Protein AF-A0AAV9C450-F1 (afdb_monomer_lite)

Radius of gyration: 22.46 Å; chains: 1; bounding box: 38×35×88 Å

Structure (mmCIF, N/CA/C/O backbone):
data_AF-A0AAV9C450-F1
#
_entry.id   AF-A0AAV9C450-F1
#
loop_
_atom_site.group_PDB
_atom_site.id
_atom_site.type_symbol
_atom_site.label_atom_id
_atom_site.label_alt_id
_atom_site.label_comp_id
_atom_site.label_asym_id
_at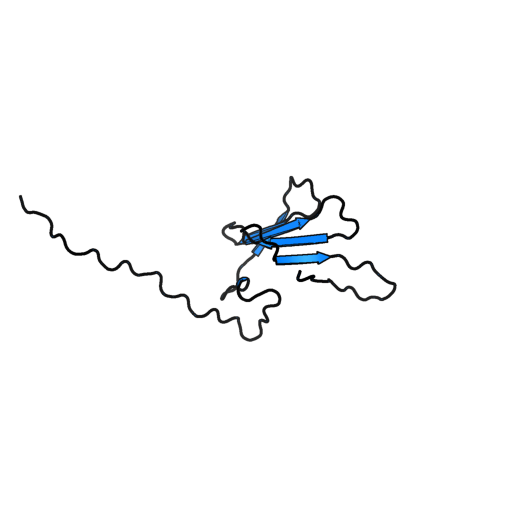om_site.label_entity_id
_atom_site.label_seq_id
_atom_site.pdbx_PDB_ins_code
_atom_site.Cartn_x
_atom_site.Cartn_y
_atom_site.Cartn_z
_atom_site.occupancy
_atom_site.B_iso_or_equiv
_atom_site.auth_seq_id
_atom_site.auth_comp_id
_atom_site.auth_asym_id
_atom_site.auth_atom_id
_atom_site.pdbx_PDB_model_num
ATOM 1 N N . MET A 1 1 ? -17.985 -14.063 59.939 1.00 43.12 1 MET A N 1
ATOM 2 C CA . MET A 1 1 ? -16.899 -14.107 58.936 1.00 43.12 1 MET A CA 1
ATOM 3 C C . MET A 1 1 ? -17.253 -15.190 57.926 1.00 43.12 1 MET A C 1
ATOM 5 O O . MET A 1 1 ? -16.935 -16.346 58.155 1.00 43.12 1 MET A O 1
ATOM 9 N N . GLY A 1 2 ? -18.043 -14.855 56.902 1.00 55.03 2 GLY A N 1
ATOM 10 C CA . GLY A 1 2 ? -18.438 -15.801 55.852 1.00 55.03 2 GLY A CA 1
ATOM 11 C C . GLY A 1 2 ? -17.437 -15.739 54.703 1.00 55.03 2 GLY A C 1
ATOM 12 O O . GLY A 1 2 ? -17.130 -14.646 54.234 1.00 55.03 2 GLY A O 1
ATOM 13 N N . TYR A 1 3 ? -16.899 -16.882 54.286 1.00 54.16 3 TYR A N 1
ATOM 14 C CA . TYR A 1 3 ? -16.046 -16.972 53.101 1.00 54.16 3 TYR A CA 1
ATOM 15 C C . TYR A 1 3 ? -16.864 -16.658 51.835 1.00 54.16 3 TYR A C 1
ATOM 17 O O . TYR A 1 3 ? -18.034 -17.049 51.769 1.00 54.16 3 TYR A O 1
ATOM 25 N N . PRO A 1 4 ? -16.294 -15.969 50.829 1.00 64.94 4 PRO A N 1
ATOM 26 C CA . PRO A 1 4 ? -16.982 -15.761 49.562 1.00 64.94 4 PRO A CA 1
ATOM 27 C C . PRO A 1 4 ? -17.095 -17.090 48.791 1.00 64.94 4 PRO A C 1
ATOM 29 O O . PRO A 1 4 ? -16.207 -17.940 48.899 1.00 64.94 4 PRO A O 1
ATOM 32 N N . PRO A 1 5 ? -18.162 -17.289 47.999 1.00 62.22 5 PRO A N 1
ATOM 33 C CA . PRO A 1 5 ? -18.317 -18.488 47.187 1.00 62.22 5 PRO A CA 1
ATOM 34 C C . PRO A 1 5 ? -17.263 -18.513 46.071 1.00 62.22 5 PRO A C 1
ATOM 36 O O . PRO A 1 5 ? -17.273 -17.677 45.169 1.00 62.22 5 PRO A O 1
ATOM 39 N N . THR A 1 6 ? -16.362 -19.495 46.109 1.00 65.00 6 THR A N 1
ATOM 40 C CA . THR A 1 6 ? -15.447 -19.820 45.006 1.00 65.00 6 THR A CA 1
ATOM 41 C C . THR A 1 6 ? -16.213 -20.585 43.927 1.00 65.00 6 THR A C 1
ATOM 43 O O . THR A 1 6 ? -16.125 -21.808 43.826 1.00 65.00 6 THR A O 1
ATOM 46 N N . GLY A 1 7 ? -17.026 -19.867 43.154 1.00 68.06 7 GLY A N 1
ATOM 47 C CA . GLY A 1 7 ? -17.554 -20.372 41.890 1.00 68.06 7 GLY A CA 1
ATOM 48 C C . GLY A 1 7 ? -16.460 -20.374 40.813 1.00 68.06 7 GLY A C 1
ATOM 49 O O . GLY A 1 7 ? -15.570 -19.520 40.858 1.00 68.06 7 GLY A O 1
ATOM 50 N N . PRO A 1 8 ? -16.487 -21.308 39.846 1.00 70.62 8 PRO A N 1
ATOM 51 C CA . PRO A 1 8 ? -15.622 -21.223 38.675 1.00 70.62 8 PRO A CA 1
ATOM 52 C C . PRO A 1 8 ? -15.888 -19.907 37.918 1.00 70.62 8 PRO A C 1
ATOM 54 O O . PRO A 1 8 ? -17.034 -19.444 37.894 1.00 70.62 8 PRO A O 1
ATOM 57 N N . PRO A 1 9 ? -14.862 -19.285 37.309 1.00 66.00 9 PRO A N 1
ATOM 58 C CA . PRO A 1 9 ? -15.059 -18.082 36.509 1.00 66.00 9 PRO A CA 1
ATOM 59 C C . PRO A 1 9 ? -16.061 -18.370 35.377 1.00 66.00 9 PRO A C 1
ATOM 61 O O . PRO A 1 9 ? -16.027 -19.467 34.810 1.00 66.00 9 PRO A O 1
ATOM 64 N N . PRO A 1 10 ? -16.952 -17.420 35.029 1.00 64.56 10 PRO A N 1
ATOM 65 C CA . PRO A 1 10 ? -17.794 -17.572 33.850 1.00 64.56 10 PRO A CA 1
ATOM 66 C C . PRO A 1 10 ? -16.890 -17.799 32.631 1.00 64.56 10 PRO A C 1
ATOM 68 O O . PRO A 1 10 ? -15.799 -17.219 32.577 1.00 64.56 10 PRO A O 1
ATOM 71 N N . PRO A 1 11 ? -17.299 -18.629 31.656 1.00 63.66 11 PRO A N 1
ATOM 72 C CA . PRO A 1 11 ? -16.540 -18.769 30.425 1.00 63.66 11 PRO A CA 1
ATOM 73 C C . PRO A 1 11 ? -16.413 -17.377 29.804 1.00 63.66 11 PRO A C 1
ATOM 75 O O . PRO A 1 11 ? -17.409 -16.783 29.392 1.00 63.66 11 PRO A O 1
ATOM 78 N N . MET A 1 12 ? -15.192 -16.832 29.795 1.00 57.94 12 MET A N 1
ATOM 79 C CA . MET A 1 12 ? -14.858 -15.655 29.003 1.00 57.94 12 MET A CA 1
ATOM 80 C C . MET A 1 12 ? -15.277 -15.992 27.582 1.00 57.94 12 MET A C 1
ATOM 82 O O . MET A 1 12 ? -14.712 -16.902 26.975 1.00 57.94 12 MET A O 1
ATOM 86 N N . GLY A 1 13 ? -16.326 -15.324 27.100 1.00 50.09 13 GLY A N 1
ATOM 87 C CA . GLY A 1 13 ? -16.791 -15.476 25.736 1.00 50.09 13 GLY A CA 1
ATOM 88 C C . GLY A 1 13 ? -15.602 -15.243 24.823 1.00 50.09 13 GLY A C 1
ATOM 89 O O . GLY A 1 13 ? -15.083 -14.131 24.741 1.00 50.09 13 GLY A O 1
ATOM 90 N N . TYR A 1 14 ? -15.124 -16.313 24.193 1.00 53.34 14 TYR A N 1
ATOM 91 C CA . TYR A 1 14 ? -14.162 -16.204 23.114 1.00 53.34 14 TYR A CA 1
ATOM 92 C C . TYR A 1 14 ? -14.745 -15.214 22.099 1.00 53.34 14 TYR A C 1
ATOM 94 O O . TYR A 1 14 ? -15.947 -15.304 21.817 1.00 53.34 14 TYR A O 1
ATOM 102 N N . PRO A 1 15 ? -13.960 -14.261 21.563 1.00 50.19 15 PRO A N 1
ATOM 103 C CA . PRO A 1 15 ? -14.432 -13.460 20.450 1.00 50.19 15 PRO A CA 1
ATOM 104 C C . PRO A 1 15 ? -14.916 -14.422 19.366 1.00 50.19 15 PRO A C 1
ATOM 106 O O . PRO A 1 15 ? -14.201 -15.325 18.928 1.00 50.19 15 PRO A O 1
ATOM 109 N N . GLN A 1 16 ? -16.197 -14.260 19.058 1.00 50.75 16 GLN A N 1
ATOM 110 C CA . GLN A 1 16 ? -16.989 -15.049 18.136 1.00 50.75 16 GLN A CA 1
ATOM 111 C C . GLN A 1 16 ? -16.189 -15.252 16.847 1.00 50.75 16 GLN A C 1
ATOM 113 O O . GLN A 1 16 ? -15.647 -14.291 16.300 1.00 50.75 16 GLN A O 1
ATOM 118 N N . SER A 1 17 ? -16.074 -16.505 16.397 1.00 54.59 17 SER A N 1
ATOM 119 C CA . SER A 1 17 ? -15.392 -16.867 15.155 1.00 54.59 17 SER A CA 1
ATOM 120 C C . SER A 1 17 ? -15.836 -15.926 14.042 1.00 54.59 17 SER A C 1
ATOM 122 O O . SER A 1 17 ? -17.025 -15.885 13.711 1.00 54.59 17 SER A O 1
ATOM 124 N N . ALA A 1 18 ? -14.885 -15.151 13.521 1.00 54.50 18 ALA A N 1
ATOM 125 C CA . ALA A 1 18 ? -15.118 -14.211 12.440 1.00 54.50 18 ALA A CA 1
ATOM 126 C C . ALA A 1 18 ? -15.862 -14.918 11.291 1.00 54.50 18 ALA A C 1
ATOM 128 O O . ALA A 1 18 ? -15.545 -16.075 10.989 1.00 54.50 18 ALA A O 1
ATOM 129 N N . PRO A 1 19 ? -16.857 -14.267 10.661 1.00 59.31 19 PRO A N 1
ATOM 130 C CA . PRO A 1 19 ? -17.525 -14.836 9.499 1.00 59.31 19 PRO A CA 1
ATOM 131 C C . PRO A 1 19 ? -16.486 -15.185 8.421 1.00 59.31 19 PRO A C 1
ATOM 133 O O . PRO A 1 19 ? -15.466 -14.494 8.319 1.00 59.31 19 PRO A O 1
ATOM 136 N N . PRO A 1 20 ? -16.711 -16.244 7.619 1.00 57.72 20 PRO A N 1
ATOM 137 C CA . PRO A 1 20 ? -15.802 -16.601 6.540 1.00 57.72 20 PRO A CA 1
ATOM 138 C C . PRO A 1 20 ? -15.596 -15.378 5.649 1.00 57.72 20 PRO A C 1
ATOM 140 O O . PRO A 1 20 ? -16.574 -14.762 5.217 1.00 57.72 20 PRO A O 1
ATOM 143 N N . SER A 1 21 ? -14.328 -15.022 5.424 1.00 54.34 21 SER A N 1
ATOM 144 C CA . SER A 1 21 ? -13.880 -13.893 4.609 1.00 54.34 21 SER A CA 1
ATOM 145 C C . SER A 1 21 ? -14.421 -14.024 3.187 1.00 54.34 21 SER A C 1
ATOM 147 O O . SER A 1 21 ? -13.758 -14.539 2.288 1.00 54.34 21 SER A O 1
ATOM 149 N N . THR A 1 22 ? -15.668 -13.616 2.990 1.00 56.56 22 THR A N 1
ATOM 150 C CA . THR A 1 22 ? -16.338 -13.687 1.701 1.00 56.56 22 THR A CA 1
ATOM 151 C C . THR A 1 22 ? -16.045 -12.366 1.031 1.00 56.56 22 THR A C 1
ATOM 153 O O . THR A 1 22 ? -16.641 -11.342 1.359 1.00 56.56 22 THR A O 1
ATOM 156 N N . LEU A 1 23 ? -15.053 -12.379 0.144 1.00 60.97 23 LEU A N 1
ATOM 157 C CA . LEU A 1 23 ? -14.830 -11.259 -0.754 1.00 60.97 23 LEU A CA 1
ATOM 158 C C . LEU A 1 23 ? -16.149 -10.904 -1.460 1.00 60.97 23 LEU A C 1
ATOM 160 O O . LEU A 1 23 ? -16.895 -11.820 -1.825 1.00 60.97 23 LEU A O 1
ATOM 164 N N . PRO A 1 24 ? -16.444 -9.610 -1.682 1.00 62.41 24 PRO A N 1
ATOM 165 C CA . PRO A 1 24 ? -17.596 -9.209 -2.476 1.00 62.41 24 PRO A CA 1
ATOM 166 C C . PRO A 1 24 ? -17.589 -9.950 -3.816 1.00 62.41 24 PRO A C 1
ATOM 168 O O . PRO A 1 24 ? -16.538 -10.102 -4.444 1.00 62.41 24 PRO A O 1
ATOM 171 N N . VAL A 1 25 ? -18.754 -10.436 -4.248 1.00 56.28 25 VAL A N 1
ATOM 172 C CA . VAL A 1 25 ? -18.907 -11.184 -5.503 1.00 56.28 25 VAL A CA 1
ATOM 173 C C . VAL A 1 25 ? -18.390 -10.314 -6.656 1.00 56.28 25 VAL A C 1
ATOM 175 O O . VAL A 1 25 ? -18.967 -9.274 -6.957 1.00 56.28 25 VAL A O 1
ATOM 178 N N . GLY A 1 26 ? -17.266 -10.716 -7.260 1.00 64.75 26 GLY A N 1
ATOM 179 C CA . GLY A 1 26 ? -16.568 -9.959 -8.310 1.00 64.75 26 GLY A CA 1
ATOM 180 C C . GLY A 1 26 ? -15.189 -9.406 -7.920 1.00 64.75 26 GLY A C 1
ATOM 181 O O . GLY A 1 26 ? -14.455 -8.949 -8.796 1.00 64.75 26 GLY A O 1
ATOM 182 N N . CYS A 1 27 ? -14.784 -9.479 -6.650 1.00 60.38 27 CYS A N 1
ATOM 183 C CA . CYS A 1 27 ? -13.428 -9.126 -6.229 1.00 60.38 27 CYS A CA 1
ATOM 184 C C . CYS A 1 27 ? -12.462 -10.298 -6.464 1.00 60.38 27 CYS A C 1
ATOM 186 O O . CYS A 1 27 ? -12.565 -11.342 -5.824 1.00 60.38 27 CYS A O 1
ATOM 188 N N . VAL A 1 28 ? -11.497 -10.112 -7.368 1.00 77.75 28 VAL A N 1
ATOM 189 C CA . VAL A 1 28 ? -10.382 -11.048 -7.575 1.00 77.75 28 VAL A CA 1
ATOM 190 C C . VAL A 1 28 ? -9.195 -10.590 -6.733 1.00 77.75 28 VAL A C 1
ATOM 192 O O . VAL A 1 28 ? -8.691 -9.482 -6.920 1.00 77.75 28 VAL A O 1
ATOM 195 N N . ALA A 1 29 ? -8.720 -11.438 -5.820 1.00 78.88 29 ALA A N 1
ATOM 196 C CA . ALA A 1 29 ? -7.475 -11.174 -5.109 1.00 78.88 29 ALA A CA 1
ATOM 197 C C . ALA A 1 29 ? -6.280 -11.348 -6.051 1.00 78.88 29 ALA A C 1
ATOM 199 O O . ALA A 1 29 ? -5.940 -12.455 -6.456 1.00 78.88 29 ALA A O 1
ATOM 200 N N . VAL A 1 30 ? -5.636 -10.231 -6.389 1.00 82.25 30 VAL A N 1
ATOM 201 C CA . VAL A 1 30 ? -4.485 -10.202 -7.309 1.00 82.25 30 VAL A CA 1
ATOM 202 C C . VAL A 1 30 ? -3.180 -10.600 -6.612 1.00 82.25 30 VAL A C 1
ATOM 204 O O . VAL A 1 30 ? -2.285 -11.150 -7.241 1.00 82.25 30 VAL A O 1
ATOM 207 N N . VAL A 1 31 ? -3.065 -10.310 -5.315 1.00 83.12 31 VAL A N 1
ATOM 208 C CA . VAL A 1 31 ? -1.842 -10.530 -4.526 1.00 83.12 31 VAL A CA 1
ATOM 209 C C . VAL A 1 31 ? -2.001 -11.711 -3.568 1.00 83.12 31 VAL A C 1
ATOM 211 O O . VAL A 1 31 ? -1.112 -12.547 -3.458 1.00 83.12 31 VAL A O 1
ATOM 214 N N . GLY A 1 32 ? -3.137 -11.788 -2.876 1.00 82.25 32 GLY A N 1
ATOM 215 C CA . GLY A 1 32 ? -3.456 -12.869 -1.948 1.00 82.25 32 GLY A CA 1
ATOM 216 C C . GLY A 1 32 ? -4.682 -12.530 -1.107 1.00 82.25 32 GLY A C 1
ATOM 217 O O . GLY A 1 32 ? -4.896 -11.366 -0.766 1.00 82.25 32 GLY A O 1
ATOM 218 N N . GLN A 1 33 ? -5.476 -13.547 -0.770 1.00 83.81 33 GLN A N 1
ATOM 219 C CA . GLN A 1 33 ? -6.708 -13.398 0.019 1.00 83.81 33 GLN A CA 1
ATOM 220 C C . GLN A 1 33 ? -6.444 -12.775 1.398 1.00 83.81 33 GLN A C 1
ATOM 222 O O . GLN A 1 33 ? -7.299 -12.081 1.936 1.00 83.81 33 GLN A O 1
ATOM 227 N N . GLN A 1 34 ? -5.252 -12.984 1.964 1.00 82.88 34 GLN A N 1
ATOM 228 C CA . GLN A 1 34 ? -4.865 -12.457 3.273 1.00 82.88 34 GLN A CA 1
ATOM 229 C C . GLN A 1 34 ? -4.739 -10.926 3.321 1.00 82.88 34 GLN A C 1
ATOM 231 O O . GLN A 1 34 ? -4.768 -10.350 4.404 1.00 82.88 34 GLN A O 1
ATOM 236 N N . TYR A 1 35 ? -4.603 -10.263 2.168 1.00 81.31 35 TYR A N 1
ATOM 237 C CA . TYR A 1 35 ? -4.564 -8.799 2.073 1.00 81.31 35 TYR A CA 1
ATOM 238 C C . TYR A 1 35 ? -5.934 -8.198 1.735 1.00 81.31 35 TYR A C 1
ATOM 240 O O . TYR A 1 35 ? -6.046 -6.991 1.522 1.00 81.31 35 TYR A O 1
ATOM 248 N N . CYS A 1 36 ? -6.975 -9.030 1.668 1.00 83.19 36 CYS A N 1
ATOM 249 C CA . CYS A 1 36 ? -8.336 -8.604 1.412 1.00 83.19 36 CYS A CA 1
ATOM 250 C C . CYS A 1 36 ? -9.134 -8.533 2.715 1.00 83.19 36 CYS A C 1
ATOM 252 O O . CYS A 1 36 ? -9.257 -9.520 3.439 1.00 83.19 36 CYS A O 1
ATOM 254 N N . ALA A 1 37 ? -9.727 -7.374 2.986 1.00 81.25 37 ALA A N 1
ATOM 255 C CA . ALA A 1 37 ? -10.663 -7.222 4.088 1.00 81.25 37 ALA A CA 1
ATOM 256 C C . ALA A 1 37 ? -12.074 -7.691 3.673 1.00 81.25 37 ALA A C 1
ATOM 258 O O . ALA A 1 37 ? -12.470 -7.494 2.521 1.00 81.25 37 ALA A O 1
ATOM 259 N N . PRO A 1 38 ? -12.857 -8.283 4.595 1.00 78.38 38 PRO A N 1
ATOM 260 C CA . PRO A 1 38 ? -14.242 -8.684 4.329 1.00 78.38 38 PRO A CA 1
ATOM 261 C C . PRO A 1 38 ? -15.212 -7.492 4.256 1.00 78.38 38 PRO A C 1
ATOM 263 O O . PRO A 1 38 ? -16.382 -7.663 3.928 1.00 78.38 38 PRO A O 1
ATOM 266 N N . TYR A 1 39 ? -14.735 -6.286 4.562 1.00 81.94 39 TYR A N 1
ATOM 267 C CA . TYR A 1 39 ? -15.468 -5.027 4.490 1.00 81.94 39 TYR A CA 1
ATOM 268 C C . TYR A 1 39 ? -14.595 -3.946 3.831 1.00 81.94 39 TYR A C 1
ATOM 270 O O . TYR A 1 39 ? -13.370 -4.094 3.788 1.00 81.94 39 TYR A O 1
ATOM 278 N N . PRO A 1 40 ? -15.195 -2.858 3.315 1.00 82.69 40 PRO A N 1
ATOM 279 C CA . PRO A 1 40 ? -14.443 -1.717 2.805 1.00 82.69 40 PRO A CA 1
ATOM 280 C C . PRO A 1 40 ? -13.560 -1.106 3.899 1.00 82.69 40 PRO A C 1
ATOM 282 O O . PRO A 1 40 ? -14.035 -0.849 5.003 1.00 82.69 40 PRO A O 1
ATOM 285 N N . VAL A 1 41 ? -12.284 -0.877 3.587 1.00 84.81 41 VAL A N 1
ATOM 286 C CA . VAL A 1 41 ? -11.320 -0.236 4.491 1.00 84.81 41 VAL A CA 1
ATOM 287 C C . VAL A 1 41 ? -10.834 1.053 3.847 1.00 84.81 41 VAL A C 1
ATOM 289 O O . VAL A 1 41 ? -10.340 1.035 2.717 1.00 84.81 41 VAL A O 1
ATOM 292 N N . ASP A 1 42 ? -10.949 2.155 4.581 1.00 89.00 42 ASP A N 1
ATOM 293 C CA . ASP A 1 42 ? -10.490 3.464 4.136 1.00 89.00 42 ASP A CA 1
ATOM 294 C C . ASP A 1 42 ? -8.995 3.623 4.423 1.00 89.00 42 ASP A C 1
ATOM 296 O O . ASP A 1 42 ? -8.542 3.715 5.565 1.00 89.00 42 ASP A O 1
ATOM 300 N N . LEU A 1 43 ? -8.204 3.665 3.353 1.00 90.19 43 LEU A N 1
ATOM 301 C CA . LEU A 1 43 ? -6.751 3.723 3.435 1.00 90.19 43 LEU A CA 1
ATOM 302 C C . LEU A 1 43 ? -6.239 5.139 3.176 1.00 90.19 43 LEU A C 1
ATOM 304 O O . LEU A 1 43 ? -6.502 5.744 2.138 1.00 90.19 43 LEU A O 1
ATOM 308 N N . THR A 1 44 ? -5.427 5.645 4.098 1.00 90.88 44 THR A N 1
ATOM 309 C CA . THR A 1 44 ? -4.721 6.921 3.973 1.00 90.88 44 THR A CA 1
ATOM 310 C C . THR A 1 44 ? -3.271 6.685 3.571 1.00 90.88 44 THR A C 1
ATOM 312 O O . THR A 1 44 ? -2.535 5.978 4.255 1.00 90.88 44 THR A O 1
ATOM 315 N N . VAL A 1 45 ? -2.823 7.330 2.492 1.00 89.38 45 VAL A N 1
ATOM 316 C CA . VAL A 1 45 ? -1.419 7.292 2.053 1.00 89.38 45 VAL A CA 1
ATOM 317 C C . VAL A 1 45 ? -0.683 8.523 2.575 1.00 89.38 45 VAL A C 1
ATOM 319 O O . VAL A 1 45 ? -1.045 9.655 2.261 1.00 89.38 45 VAL A O 1
ATOM 322 N N . ARG A 1 46 ? 0.383 8.314 3.349 1.00 86.25 46 ARG A N 1
ATOM 323 C CA . ARG A 1 46 ? 1.218 9.374 3.923 1.00 86.25 46 ARG A CA 1
ATOM 324 C C . ARG A 1 46 ? 2.624 9.313 3.342 1.00 86.25 46 ARG A C 1
ATOM 326 O O . ARG A 1 46 ? 3.272 8.268 3.348 1.00 86.25 46 ARG A O 1
ATOM 333 N N . LYS A 1 47 ? 3.116 10.450 2.845 1.00 82.44 47 LYS A N 1
ATOM 334 C CA . LYS A 1 47 ? 4.517 10.598 2.433 1.00 82.44 47 LYS A CA 1
ATOM 335 C C . LYS A 1 47 ? 5.373 10.834 3.672 1.00 82.44 47 LYS A C 1
ATOM 337 O O . LYS A 1 47 ? 5.067 11.716 4.474 1.00 82.44 47 LYS A O 1
ATOM 342 N N . LYS A 1 48 ? 6.472 10.095 3.813 1.00 74.44 48 LYS A N 1
ATOM 343 C CA . LYS A 1 48 ? 7.406 10.327 4.916 1.00 74.44 48 LYS A CA 1
ATOM 344 C C . LYS A 1 48 ? 8.264 11.561 4.605 1.00 74.44 48 LYS A C 1
ATOM 346 O O . LYS A 1 48 ? 9.116 11.517 3.724 1.00 74.44 48 LYS A O 1
ATOM 351 N N . ALA A 1 49 ? 8.018 12.665 5.315 1.00 57.88 49 ALA A N 1
ATOM 352 C CA . ALA A 1 49 ? 8.643 13.971 5.056 1.00 57.88 49 ALA A CA 1
ATOM 353 C C . ALA A 1 49 ? 10.172 14.003 5.276 1.00 57.88 49 ALA A C 1
ATOM 355 O O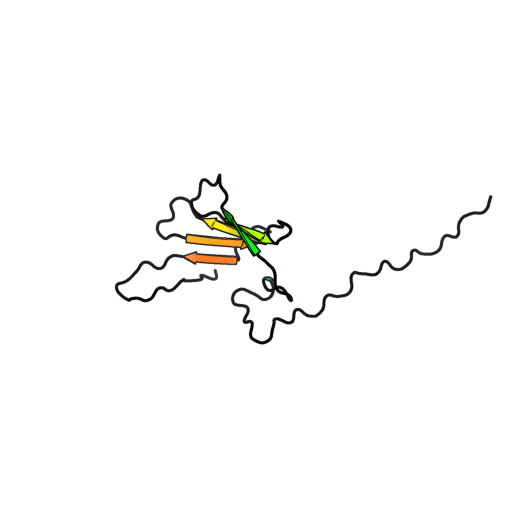 . ALA A 1 49 ? 10.848 14.848 4.703 1.00 57.88 49 ALA A O 1
ATOM 356 N N . LEU A 1 50 ? 10.716 13.066 6.064 1.00 57.31 50 LEU A N 1
ATOM 357 C CA . LEU A 1 50 ? 12.145 12.953 6.397 1.00 57.31 50 LEU A CA 1
ATOM 358 C C . LEU A 1 50 ? 12.780 11.665 5.842 1.00 57.31 50 LEU A C 1
ATOM 360 O O . LEU A 1 50 ? 13.632 11.061 6.493 1.00 57.31 50 LEU A O 1
ATOM 364 N N . SER A 1 51 ? 12.326 11.174 4.685 1.00 58.16 51 SER A N 1
ATOM 365 C CA . SER A 1 51 ? 12.971 10.018 4.052 1.00 58.16 51 SER A CA 1
ATOM 366 C C . SER A 1 51 ? 14.109 10.447 3.130 1.00 58.16 51 SER A C 1
ATOM 368 O O . SER A 1 51 ? 13.910 11.270 2.241 1.00 58.16 51 SER A O 1
ATOM 370 N N . LEU A 1 52 ? 15.286 9.839 3.309 1.00 54.25 52 LEU A N 1
ATOM 371 C C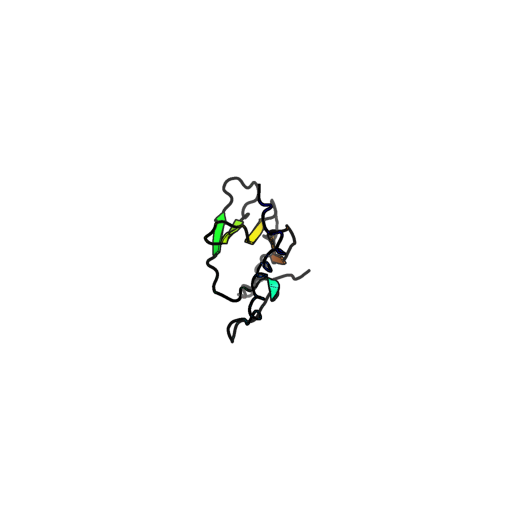A . LEU A 1 52 ? 16.428 9.959 2.393 1.00 54.25 52 LEU A CA 1
ATOM 372 C C . LEU A 1 52 ? 16.136 9.326 1.018 1.00 54.25 52 LEU A C 1
ATOM 374 O O . LEU A 1 52 ? 16.793 9.652 0.033 1.00 54.25 52 LEU A O 1
ATOM 378 N N . SER A 1 53 ? 15.159 8.415 0.940 1.00 61.31 53 SER A N 1
ATOM 379 C CA . SER A 1 53 ? 14.648 7.853 -0.311 1.00 61.31 53 SER A CA 1
ATOM 380 C C . SER A 1 53 ? 13.458 8.657 -0.820 1.00 61.31 53 SER A C 1
ATOM 382 O O . SER A 1 53 ? 12.405 8.758 -0.183 1.00 61.31 53 SER A O 1
ATOM 384 N N . GLU A 1 54 ? 13.597 9.181 -2.032 1.00 64.06 54 GLU A N 1
ATOM 385 C CA . GLU A 1 54 ? 12.476 9.738 -2.768 1.00 64.06 54 GLU A CA 1
ATOM 386 C C . GLU A 1 54 ? 11.483 8.612 -3.105 1.00 64.06 54 GLU A C 1
ATOM 388 O O . GLU A 1 54 ? 11.760 7.725 -3.913 1.00 64.06 54 GLU A O 1
ATOM 393 N N . GLY A 1 55 ? 10.328 8.614 -2.433 1.00 69.25 55 GLY A N 1
ATOM 394 C CA . GLY A 1 55 ? 9.244 7.664 -2.700 1.00 69.25 55 GLY A CA 1
ATOM 395 C C . GLY A 1 55 ? 8.938 6.643 -1.603 1.00 69.25 55 GLY A C 1
ATOM 396 O O . GLY A 1 55 ? 8.316 5.626 -1.912 1.00 69.25 55 GLY A O 1
ATOM 397 N N . ASP A 1 56 ? 9.327 6.903 -0.352 1.00 81.44 56 ASP A N 1
ATOM 398 C CA . ASP A 1 56 ? 8.814 6.150 0.798 1.00 81.44 56 ASP A CA 1
ATOM 399 C C . ASP A 1 56 ? 7.429 6.653 1.228 1.00 81.44 56 ASP A C 1
ATOM 401 O O . ASP A 1 56 ? 7.234 7.839 1.528 1.00 81.44 56 ASP A O 1
ATOM 405 N N . PHE A 1 57 ? 6.474 5.725 1.300 1.00 86.44 57 PHE A N 1
ATOM 406 C CA . PHE A 1 57 ? 5.096 5.996 1.705 1.00 86.44 57 PHE A CA 1
ATOM 407 C C . PHE A 1 57 ? 4.627 4.985 2.737 1.00 86.44 57 PHE A C 1
ATOM 409 O O . PHE A 1 57 ? 5.022 3.821 2.718 1.00 86.44 57 PHE A O 1
ATOM 416 N N . GLU A 1 58 ? 3.744 5.429 3.613 1.00 89.88 58 GLU A N 1
ATOM 417 C CA . GLU A 1 58 ? 3.080 4.597 4.605 1.00 89.88 58 GLU A CA 1
ATOM 418 C C . GLU A 1 58 ? 1.581 4.638 4.323 1.00 89.88 58 GLU A C 1
ATOM 420 O O . GLU A 1 58 ? 1.013 5.703 4.086 1.00 89.88 58 GLU A O 1
ATOM 425 N N . VAL A 1 59 ? 0.960 3.466 4.273 1.00 90.25 59 VAL A N 1
ATOM 426 C CA . VAL A 1 59 ? -0.474 3.300 4.060 1.00 90.25 59 VAL A CA 1
ATOM 427 C C . VAL A 1 59 ? -1.071 2.867 5.386 1.00 90.25 59 VAL A C 1
ATOM 429 O O . VAL A 1 59 ? -0.715 1.812 5.922 1.00 90.25 59 VAL A O 1
ATOM 432 N N . THR A 1 60 ? -1.949 3.701 5.924 1.00 91.19 60 THR A N 1
ATOM 433 C CA . THR A 1 60 ? -2.576 3.498 7.228 1.00 91.19 60 THR A CA 1
ATOM 434 C C . THR A 1 60 ? -4.085 3.415 7.095 1.00 91.19 60 THR A C 1
ATOM 436 O O . THR A 1 60 ? -4.655 4.009 6.186 1.00 91.19 60 THR A O 1
ATOM 439 N N . ASP A 1 61 ? -4.735 2.745 8.036 1.00 88.62 61 ASP A N 1
ATOM 440 C CA . ASP A 1 61 ? -6.187 2.844 8.213 1.00 88.62 61 ASP A CA 1
ATOM 441 C C . ASP A 1 61 ? -6.586 4.214 8.810 1.00 88.62 61 ASP A C 1
ATOM 443 O O . ASP A 1 61 ? -5.722 4.996 9.229 1.00 88.62 61 ASP A O 1
ATOM 447 N N . VAL A 1 62 ? -7.887 4.494 8.913 1.00 88.38 62 VAL A N 1
ATOM 448 C CA . VAL A 1 62 ? -8.455 5.687 9.579 1.00 88.38 62 VAL A CA 1
ATOM 449 C C . VAL A 1 62 ? -7.995 5.835 11.030 1.00 88.38 62 VAL A C 1
ATOM 451 O O . VAL A 1 62 ? -7.834 6.946 11.530 1.00 88.38 62 VAL A O 1
ATOM 454 N N . ASN A 1 63 ? -7.696 4.711 11.683 1.00 85.75 63 ASN A N 1
ATOM 455 C CA . ASN A 1 63 ? -7.173 4.647 13.046 1.00 85.75 63 ASN A CA 1
ATOM 456 C C . ASN A 1 63 ? -5.671 4.981 13.141 1.00 85.75 63 ASN A C 1
ATOM 458 O O . ASN A 1 63 ? -5.104 5.002 14.231 1.00 85.75 63 ASN A O 1
ATOM 462 N N . GLY A 1 64 ? -4.992 5.201 12.010 1.00 83.12 64 GLY A N 1
ATOM 463 C CA . GLY A 1 64 ? -3.551 5.460 11.955 1.00 83.12 64 GLY A CA 1
ATOM 464 C C . GLY A 1 64 ? -2.675 4.211 12.103 1.00 83.12 64 GLY A C 1
ATOM 465 O O . GLY A 1 64 ? -1.453 4.332 12.171 1.00 83.12 64 GLY A O 1
ATOM 466 N N . VAL A 1 65 ? -3.272 3.017 12.122 1.00 88.38 65 VAL A N 1
ATOM 467 C CA . VAL A 1 65 ? -2.543 1.742 12.147 1.00 88.38 65 VAL A CA 1
ATOM 468 C C . VAL A 1 65 ? -1.841 1.532 10.807 1.00 88.38 65 VAL A C 1
ATOM 470 O O . VAL A 1 65 ? -2.475 1.626 9.756 1.00 88.38 65 VAL A O 1
ATOM 473 N N . LEU A 1 66 ? -0.536 1.247 10.840 1.00 87.75 66 LEU A N 1
ATOM 474 C CA . LEU A 1 66 ? 0.257 0.962 9.645 1.00 87.75 66 LEU A CA 1
ATOM 475 C C . LEU A 1 66 ? -0.120 -0.402 9.068 1.00 87.75 66 LEU A C 1
ATOM 477 O O . LEU A 1 66 ? 0.102 -1.430 9.703 1.00 87.75 66 LEU A O 1
ATOM 481 N N . LEU A 1 67 ? -0.635 -0.400 7.842 1.00 88.62 67 LEU A N 1
ATOM 482 C CA . LEU A 1 67 ? -1.020 -1.617 7.133 1.00 88.62 67 LEU A CA 1
ATOM 483 C C . LEU A 1 67 ? 0.042 -2.025 6.117 1.00 88.62 67 LEU A C 1
ATOM 485 O O . LEU A 1 67 ? 0.419 -3.193 6.032 1.00 88.62 67 LEU A O 1
ATOM 489 N N . LEU A 1 68 ? 0.539 -1.055 5.348 1.00 90.00 68 LEU A N 1
ATOM 490 C CA . LEU A 1 68 ? 1.510 -1.295 4.286 1.00 90.00 68 LEU A CA 1
ATOM 491 C C . LEU A 1 68 ? 2.536 -0.170 4.240 1.00 90.00 68 LEU A C 1
ATOM 493 O O . LEU A 1 68 ? 2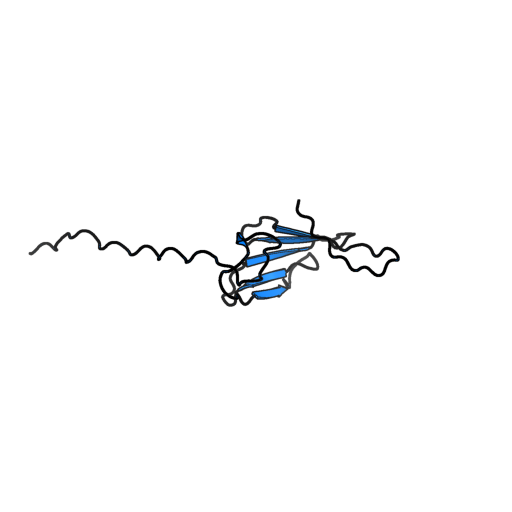.245 0.990 4.535 1.00 90.00 68 LEU A O 1
ATOM 497 N N . LYS A 1 69 ? 3.736 -0.499 3.780 1.00 90.12 69 LYS A N 1
ATOM 498 C CA . LYS A 1 69 ? 4.802 0.462 3.538 1.00 90.12 69 LYS A CA 1
ATOM 499 C C . LYS A 1 69 ? 5.364 0.294 2.141 1.00 90.12 69 LYS A C 1
ATOM 501 O O . LYS A 1 69 ? 5.769 -0.791 1.743 1.00 90.12 69 LYS A O 1
ATOM 506 N N . VAL A 1 70 ? 5.454 1.391 1.407 1.00 87.88 70 VAL A N 1
ATOM 507 C CA . VAL A 1 70 ? 6.189 1.449 0.146 1.00 87.88 70 VAL A CA 1
ATOM 508 C C . VAL A 1 70 ? 7.604 1.905 0.455 1.00 87.88 70 VAL A C 1
ATOM 510 O O . VAL A 1 70 ? 7.798 2.975 1.029 1.00 87.88 70 VAL A O 1
ATOM 513 N N . ARG A 1 71 ? 8.591 1.098 0.066 1.00 84.94 71 ARG A N 1
ATOM 514 C CA . ARG A 1 71 ? 10.009 1.457 0.125 1.00 84.94 71 ARG A CA 1
ATOM 515 C C . ARG A 1 71 ? 10.531 1.737 -1.279 1.00 84.94 71 ARG A C 1
ATOM 517 O O . ARG A 1 71 ? 10.506 0.859 -2.149 1.00 84.94 71 ARG A O 1
ATOM 524 N N . GLY A 1 72 ? 11.005 2.959 -1.495 1.00 75.62 72 GLY A N 1
ATOM 525 C CA . GLY A 1 72 ? 11.782 3.344 -2.668 1.00 75.62 72 GLY A CA 1
ATOM 526 C C . GLY A 1 72 ? 13.262 3.038 -2.448 1.00 75.62 72 GLY A C 1
ATOM 527 O O . GLY A 1 72 ? 13.783 3.199 -1.346 1.00 75.62 72 GLY A O 1
ATOM 528 N N . LYS A 1 73 ? 13.974 2.586 -3.485 1.00 70.62 73 LYS A N 1
ATOM 529 C CA . LYS A 1 73 ? 15.432 2.423 -3.396 1.00 70.62 73 LYS A CA 1
ATOM 530 C C . LYS A 1 73 ? 16.112 3.739 -3.787 1.00 70.62 73 LYS A C 1
ATOM 532 O O . LYS A 1 73 ? 15.928 4.204 -4.911 1.00 70.62 73 LYS A O 1
ATOM 537 N N . VAL A 1 74 ? 16.911 4.309 -2.880 1.00 57.81 74 VAL A N 1
ATOM 538 C CA . VAL A 1 74 ? 17.767 5.474 -3.169 1.00 57.81 74 VAL A CA 1
ATOM 539 C C . VAL A 1 74 ? 18.664 5.121 -4.368 1.00 57.81 74 VAL A C 1
ATOM 541 O O . VAL A 1 74 ? 19.262 4.044 -4.382 1.00 57.81 74 VAL A O 1
ATOM 544 N N . PHE A 1 75 ? 18.711 5.977 -5.394 1.00 55.62 75 PHE A N 1
ATOM 545 C CA . PHE A 1 75 ? 19.474 5.762 -6.639 1.00 55.62 75 PHE A CA 1
ATOM 546 C C . PHE A 1 75 ? 19.047 4.549 -7.499 1.00 55.62 75 PHE A C 1
ATOM 548 O O . PHE A 1 75 ? 19.872 3.908 -8.154 1.00 55.62 75 PHE A O 1
ATOM 555 N N . SER A 1 76 ? 17.756 4.194 -7.537 1.00 57.66 76 SER A N 1
ATOM 556 C CA . SER A 1 76 ? 17.287 3.136 -8.446 1.00 57.66 76 SER A CA 1
ATOM 557 C C . SER A 1 76 ? 17.199 3.608 -9.902 1.00 57.66 76 SER A C 1
ATOM 559 O O . SER A 1 76 ? 16.264 4.306 -10.274 1.00 57.66 76 SER A O 1
ATOM 561 N N . ILE A 1 77 ? 18.103 3.123 -10.761 1.00 59.22 77 ILE A N 1
ATOM 562 C CA . ILE A 1 77 ? 18.132 3.393 -12.218 1.00 59.22 77 ILE A CA 1
ATOM 563 C C . ILE A 1 77 ? 16.806 3.023 -12.928 1.00 59.22 77 ILE A C 1
ATOM 565 O O . ILE A 1 77 ? 16.514 3.525 -14.009 1.00 59.22 77 ILE A O 1
ATOM 569 N N . ARG A 1 78 ? 15.987 2.136 -12.340 1.00 67.50 78 ARG A N 1
ATOM 570 C CA . ARG A 1 78 ? 14.730 1.629 -12.929 1.00 67.50 78 ARG A CA 1
ATOM 571 C C . ARG A 1 78 ? 13.474 1.958 -12.112 1.00 67.50 78 ARG A C 1
ATOM 573 O O . ARG A 1 78 ? 12.477 1.249 -12.254 1.00 67.50 78 ARG A O 1
ATOM 580 N N . ASP A 1 79 ? 13.522 2.967 -11.234 1.00 74.94 79 ASP A N 1
ATOM 581 C CA . ASP A 1 79 ? 12.377 3.356 -10.387 1.00 74.94 79 ASP A CA 1
ATOM 582 C C . ASP A 1 79 ? 11.750 2.135 -9.662 1.00 74.94 79 ASP A C 1
ATOM 584 O O . ASP A 1 79 ? 10.535 1.920 -9.677 1.00 74.94 79 ASP A O 1
ATOM 588 N N . ARG A 1 80 ? 12.581 1.254 -9.077 1.00 80.44 80 ARG A N 1
ATOM 589 C CA . ARG A 1 80 ? 12.085 0.072 -8.350 1.00 80.44 80 ARG A CA 1
ATOM 590 C C . ARG A 1 80 ? 11.487 0.501 -7.010 1.00 80.44 80 ARG A C 1
ATOM 592 O O . ARG A 1 80 ? 12.175 1.120 -6.198 1.00 80.44 80 ARG A O 1
ATOM 599 N N . ARG A 1 81 ? 10.249 0.079 -6.749 1.00 84.75 81 ARG A N 1
ATOM 600 C CA . ARG A 1 81 ? 9.546 0.254 -5.470 1.00 84.75 81 ARG A CA 1
ATOM 601 C C . ARG A 1 81 ? 9.080 -1.096 -4.947 1.00 84.75 81 ARG A C 1
ATOM 603 O O . ARG A 1 81 ? 8.676 -1.949 -5.732 1.00 84.75 81 ARG A O 1
ATOM 610 N N . VAL A 1 82 ? 9.148 -1.302 -3.639 1.00 86.12 82 VAL A N 1
ATOM 611 C CA . VAL A 1 82 ? 8.695 -2.543 -2.995 1.00 86.12 82 VAL A CA 1
ATOM 612 C C . VAL A 1 82 ? 7.588 -2.199 -2.011 1.00 86.12 82 VAL A C 1
ATOM 614 O O . VAL A 1 82 ? 7.779 -1.336 -1.156 1.00 86.12 82 VAL A O 1
ATOM 617 N N . LEU A 1 83 ? 6.435 -2.845 -2.162 1.00 88.88 83 LEU A N 1
ATOM 618 C CA . LEU A 1 83 ? 5.361 -2.825 -1.178 1.00 88.88 83 LEU A CA 1
ATOM 619 C C . LEU A 1 83 ? 5.662 -3.888 -0.122 1.00 88.88 83 LEU A C 1
ATOM 621 O O . LEU A 1 83 ? 5.964 -5.030 -0.463 1.00 88.88 83 LEU A O 1
ATOM 625 N N . VAL A 1 84 ? 5.598 -3.494 1.138 1.00 89.88 84 VAL A N 1
ATOM 626 C CA . VAL A 1 84 ? 5.971 -4.288 2.307 1.00 89.88 84 VAL A CA 1
ATOM 627 C C . VAL A 1 84 ? 4.795 -4.279 3.282 1.00 89.88 84 VAL A C 1
ATOM 629 O O . VAL A 1 84 ? 4.121 -3.254 3.404 1.00 89.88 84 VAL A O 1
ATOM 632 N N . ASP A 1 85 ? 4.536 -5.394 3.957 1.00 88.56 85 ASP A N 1
ATOM 633 C CA . ASP A 1 85 ? 3.514 -5.469 5.006 1.00 88.56 85 ASP A CA 1
ATOM 634 C C . ASP A 1 85 ? 3.963 -4.781 6.315 1.00 88.56 85 ASP A C 1
ATOM 636 O O . ASP A 1 85 ? 5.098 -4.305 6.447 1.00 88.56 85 ASP A O 1
ATOM 640 N N . GLY A 1 86 ? 3.066 -4.723 7.304 1.00 84.00 86 GLY A N 1
ATOM 641 C CA . GLY A 1 86 ? 3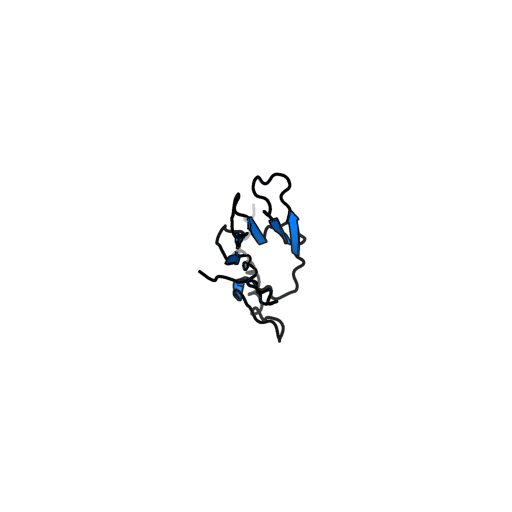.368 -4.190 8.637 1.00 84.00 86 GLY A CA 1
ATOM 642 C C . GLY A 1 86 ? 4.443 -4.970 9.412 1.00 84.00 86 GLY A C 1
ATOM 643 O O . GLY A 1 86 ? 5.060 -4.407 10.315 1.00 84.00 86 GLY A O 1
ATOM 644 N N . ALA A 1 87 ? 4.715 -6.227 9.044 1.00 84.69 87 ALA A N 1
ATOM 645 C CA . ALA A 1 87 ? 5.756 -7.065 9.644 1.00 84.69 87 ALA A CA 1
ATOM 646 C C . ALA A 1 87 ? 7.128 -6.909 8.958 1.00 84.69 87 ALA A C 1
ATOM 648 O O . ALA A 1 87 ? 8.136 -7.387 9.475 1.00 84.69 87 ALA A O 1
ATOM 649 N N . GLY A 1 88 ? 7.198 -6.206 7.825 1.00 85.56 88 GLY A N 1
ATOM 650 C CA . GLY A 1 88 ? 8.430 -6.008 7.068 1.00 85.56 88 GLY A CA 1
ATOM 651 C C . GLY A 1 88 ? 8.647 -7.003 5.924 1.00 85.56 88 GLY A C 1
ATOM 652 O O . GLY A 1 88 ? 9.698 -6.936 5.282 1.00 85.56 88 GLY A O 1
ATOM 653 N N . ASN A 1 89 ? 7.681 -7.874 5.620 1.00 87.56 89 ASN A N 1
ATOM 654 C CA . ASN A 1 89 ? 7.782 -8.834 4.524 1.00 87.56 89 ASN A CA 1
ATOM 655 C C . ASN A 1 89 ? 7.436 -8.178 3.178 1.00 87.56 89 ASN A C 1
ATOM 657 O O . ASN A 1 89 ? 6.446 -7.443 3.084 1.00 87.56 89 ASN A O 1
ATOM 661 N N . PRO A 1 90 ? 8.222 -8.422 2.114 1.00 87.69 90 PRO A N 1
ATOM 662 C CA . PRO A 1 90 ? 7.918 -7.908 0.788 1.00 87.69 90 PRO A CA 1
ATOM 663 C C . PRO A 1 90 ? 6.685 -8.613 0.217 1.00 87.69 90 PRO A C 1
ATOM 665 O O . PRO A 1 90 ? 6.617 -9.835 0.177 1.00 87.69 90 PRO A O 1
ATOM 668 N N . ILE A 1 91 ? 5.731 -7.823 -0.263 1.00 89.00 91 ILE A N 1
ATOM 669 C CA . ILE A 1 91 ? 4.497 -8.313 -0.879 1.00 89.00 91 ILE A CA 1
ATOM 670 C C . ILE A 1 91 ? 4.648 -8.313 -2.399 1.00 89.00 91 ILE A C 1
ATOM 672 O O . ILE A 1 91 ? 4.419 -9.307 -3.074 1.00 89.00 91 ILE A O 1
ATOM 676 N N . VAL A 1 92 ? 5.032 -7.160 -2.947 1.00 87.31 92 VAL A N 1
ATOM 677 C CA . VAL A 1 92 ? 5.103 -6.928 -4.390 1.00 87.31 92 VAL A CA 1
ATOM 678 C C . VAL A 1 92 ? 6.264 -5.999 -4.691 1.00 87.31 92 VAL A C 1
ATOM 680 O O . VAL A 1 92 ? 6.474 -4.988 -4.017 1.00 87.31 92 VAL A O 1
ATOM 683 N N . THR A 1 93 ? 6.975 -6.285 -5.779 1.00 85.12 93 THR A N 1
ATOM 684 C CA . THR A 1 93 ? 7.909 -5.332 -6.375 1.00 85.12 93 THR A CA 1
ATOM 685 C C . THR A 1 93 ? 7.295 -4.698 -7.621 1.00 85.12 93 THR A C 1
ATOM 687 O O . THR A 1 93 ? 6.980 -5.384 -8.590 1.00 85.12 93 THR A O 1
ATOM 690 N N . MET A 1 94 ? 7.222 -3.370 -7.632 1.00 82.38 94 MET A N 1
ATOM 691 C CA . MET A 1 94 ? 6.873 -2.564 -8.798 1.00 82.38 94 MET A CA 1
ATOM 692 C C . MET A 1 94 ? 8.147 -2.049 -9.467 1.00 82.38 94 MET A C 1
ATOM 694 O O . MET A 1 94 ? 9.058 -1.541 -8.806 1.00 82.38 94 MET A O 1
ATOM 698 N N . ARG A 1 95 ? 8.224 -2.167 -10.793 1.00 80.06 95 ARG A N 1
ATOM 699 C CA . ARG A 1 95 ? 9.331 -1.623 -11.590 1.00 80.06 95 ARG A CA 1
ATOM 700 C C . ARG A 1 95 ? 8.779 -0.801 -12.738 1.00 80.06 95 ARG A C 1
ATOM 702 O O . ARG A 1 95 ? 7.849 -1.234 -13.422 1.00 80.06 95 ARG A O 1
ATOM 709 N N . ARG A 1 96 ? 9.378 0.364 -12.983 1.00 75.06 96 ARG A N 1
ATOM 710 C CA . ARG A 1 96 ? 9.049 1.143 -14.173 1.00 75.06 96 ARG A CA 1
ATOM 711 C C . ARG A 1 96 ? 9.490 0.366 -15.407 1.00 75.06 96 ARG A C 1
ATOM 713 O O . ARG A 1 96 ? 10.659 0.003 -15.547 1.00 75.06 96 ARG A O 1
ATOM 720 N N . LYS A 1 97 ? 8.552 0.135 -16.322 1.00 69.00 97 LYS A N 1
ATOM 721 C CA . LYS A 1 97 ? 8.874 -0.308 -17.676 1.00 69.00 97 LYS A CA 1
ATOM 722 C C . LYS A 1 97 ? 9.599 0.833 -18.386 1.00 69.00 97 LYS A C 1
ATOM 724 O O . LYS A 1 97 ? 9.070 1.942 -18.467 1.00 69.00 97 LYS A O 1
ATOM 729 N N . VAL A 1 98 ? 10.807 0.570 -18.877 1.00 68.62 98 VAL A N 1
ATOM 730 C CA . VAL A 1 98 ? 11.498 1.510 -19.766 1.00 68.62 98 VAL A CA 1
ATOM 731 C C . VAL A 1 98 ? 10.654 1.610 -21.040 1.00 68.62 98 VAL A C 1
ATOM 733 O O . VAL A 1 98 ? 10.302 0.561 -21.587 1.00 68.62 98 VAL A O 1
ATOM 736 N N . PRO A 1 99 ? 10.260 2.813 -21.488 1.00 60.56 99 PRO A N 1
ATOM 737 C CA . PRO A 1 99 ? 9.487 2.947 -22.712 1.00 60.56 99 PRO A CA 1
ATOM 738 C C . PRO A 1 99 ? 10.336 2.459 -23.891 1.00 60.56 99 PRO A C 1
ATOM 740 O O . PRO A 1 99 ? 11.293 3.113 -24.293 1.00 60.56 99 PRO A O 1
ATOM 743 N N . SER A 1 100 ? 10.005 1.292 -24.435 1.00 59.56 100 SER A N 1
ATOM 744 C CA . SER A 1 100 ? 10.282 0.972 -25.833 1.00 59.56 100 SER A CA 1
ATOM 745 C C . SER A 1 100 ? 9.268 1.727 -26.706 1.00 59.56 100 SER A C 1
ATOM 747 O O . SER A 1 100 ? 8.209 2.105 -26.209 1.00 59.56 100 SER A O 1
ATOM 749 N N . LEU A 1 101 ? 9.570 1.958 -27.990 1.00 56.69 101 LEU A N 1
ATOM 750 C CA . LEU A 1 101 ? 8.799 2.787 -28.945 1.00 56.69 101 LEU A CA 1
ATOM 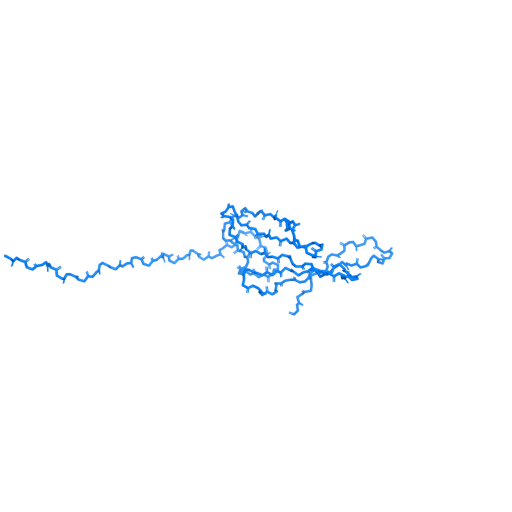751 C C . LEU A 1 101 ? 7.330 2.350 -29.205 1.00 56.69 101 LEU A C 1
ATOM 753 O O . LEU A 1 101 ? 6.696 2.817 -30.145 1.00 56.69 101 LEU A O 1
ATOM 757 N N . SER A 1 102 ? 6.774 1.456 -28.390 1.00 61.75 102 SER A N 1
ATOM 758 C CA . SER A 1 102 ? 5.370 1.054 -28.381 1.00 61.75 102 SER A CA 1
ATOM 759 C C . SER A 1 102 ? 4.632 1.736 -27.224 1.00 61.75 102 SER A C 1
ATOM 761 O O . SER A 1 102 ? 5.077 1.657 -26.078 1.00 61.75 102 SER A O 1
ATOM 763 N N . LEU A 1 103 ? 3.470 2.329 -27.500 1.00 56.81 103 LEU A N 1
ATOM 764 C CA . LEU A 1 103 ? 2.601 3.075 -26.575 1.00 56.81 103 LEU A CA 1
ATOM 765 C C . LEU A 1 103 ? 1.935 2.207 -25.471 1.00 56.81 103 LEU A C 1
ATOM 767 O O . LEU A 1 103 ? 0.801 2.450 -25.076 1.00 56.81 103 LEU A O 1
ATOM 771 N N . ALA A 1 104 ? 2.604 1.170 -24.962 1.00 56.00 104 ALA A N 1
ATOM 772 C CA . ALA A 1 104 ? 2.081 0.274 -23.933 1.00 56.00 104 ALA A CA 1
ATOM 773 C C . ALA A 1 104 ? 2.691 0.600 -22.558 1.00 56.00 104 ALA A C 1
ATOM 775 O O . ALA A 1 104 ? 3.785 0.135 -22.214 1.00 56.00 104 ALA A O 1
ATOM 776 N N . ARG A 1 105 ? 1.961 1.375 -21.744 1.00 52.22 105 ARG A N 1
ATOM 777 C CA . ARG A 1 105 ? 2.279 1.628 -20.326 1.00 52.22 105 ARG A CA 1
ATOM 778 C C . ARG A 1 105 ? 1.898 0.406 -19.481 1.00 52.22 105 ARG A C 1
ATOM 780 O O . ARG A 1 105 ? 0.822 0.362 -18.903 1.00 52.22 105 ARG A O 1
ATOM 787 N N . SER A 1 106 ? 2.766 -0.601 -19.424 1.00 52.44 106 SER A N 1
ATOM 788 C CA . SER A 1 106 ? 2.571 -1.767 -18.546 1.00 52.44 106 SER A CA 1
ATOM 789 C C . SER A 1 106 ? 3.291 -1.543 -17.213 1.00 52.44 106 SER A C 1
ATOM 791 O O . SER A 1 106 ? 4.488 -1.251 -17.209 1.00 52.44 106 SER A O 1
ATOM 793 N N . VAL A 1 107 ? 2.587 -1.692 -16.089 1.00 55.66 107 VAL A N 1
ATOM 794 C CA . VAL A 1 107 ? 3.214 -1.844 -14.768 1.00 55.66 107 VAL A CA 1
ATOM 795 C C . VAL A 1 107 ? 3.508 -3.328 -14.586 1.00 55.66 107 VAL A C 1
ATOM 797 O O . VAL A 1 107 ? 2.592 -4.142 -14.634 1.00 55.66 107 VAL A O 1
ATOM 800 N N . PHE A 1 108 ? 4.780 -3.688 -14.417 1.00 56.75 108 PHE A N 1
ATOM 801 C CA . PHE A 1 108 ? 5.149 -5.066 -14.103 1.00 56.75 108 PHE A CA 1
ATOM 802 C C . PHE A 1 108 ? 5.132 -5.259 -12.590 1.00 56.75 108 PHE A C 1
ATOM 804 O O . PHE A 1 108 ? 5.894 -4.613 -11.864 1.00 56.75 108 PHE A O 1
ATOM 811 N N . LEU A 1 109 ? 4.255 -6.154 -12.146 1.00 56.56 109 LEU A N 1
ATOM 812 C CA . LEU A 1 109 ? 4.272 -6.748 -10.818 1.00 56.56 109 LEU A CA 1
ATOM 813 C C . LEU A 1 109 ? 5.188 -7.973 -10.914 1.00 56.56 109 LEU A C 1
ATOM 815 O O . LEU A 1 109 ? 4.843 -8.945 -11.579 1.00 56.56 109 LEU A O 1
ATOM 819 N N . CYS A 1 110 ? 6.385 -7.906 -10.331 1.00 45.38 110 CYS A N 1
ATOM 820 C CA . CYS A 1 110 ? 7.181 -9.116 -10.123 1.00 45.38 110 CYS A CA 1
ATOM 821 C C . CYS A 1 110 ? 6.731 -9.736 -8.800 1.00 45.38 110 CYS A C 1
ATOM 823 O O . CYS A 1 110 ? 6.975 -9.137 -7.747 1.00 45.38 110 CYS A O 1
ATOM 825 N N . CYS A 1 111 ? 6.093 -10.902 -8.877 1.00 38.78 111 CYS A N 1
ATOM 826 C CA . CYS A 1 111 ? 6.070 -11.862 -7.779 1.00 38.78 111 CYS A CA 1
ATOM 827 C C . CYS A 1 111 ? 7.430 -12.575 -7.812 1.00 38.78 111 CYS A C 1
ATOM 829 O O . CYS A 1 111 ? 7.809 -13.074 -8.873 1.00 38.78 111 CYS A O 1
ATOM 831 N N . ASP A 1 112 ? 8.195 -12.473 -6.725 1.00 35.91 112 ASP A N 1
ATOM 832 C CA . ASP A 1 112 ? 9.466 -13.194 -6.550 1.00 35.91 112 ASP A CA 1
ATOM 833 C C . ASP A 1 112 ? 9.174 -14.638 -6.127 1.00 35.91 112 ASP A C 1
ATOM 835 O O . ASP A 1 112 ? 8.252 -14.807 -5.292 1.00 35.91 112 ASP A O 1
#

InterPro domains:
  IPR007612 LURP-one-related [PF04525] (41-97)
  IPR007612 LURP-one-related [PTHR31087] (20-105)
  IPR025659 Tubby-like, C-terminal [SSF54518] (29-102)
  IPR038595 LURP-one-related superfamily [G3DSA:2.40.160.200] (27-110)

Sequence (112 aa):
MGYPPTGPPPPMGYPQSAPPSTLPVGCVAVVGQQYCAPYPVDLTVRKKALSLSEGDFEVTDVNGVLLLKVRGKVFSIRDRRVLVDGAGNPIVTMRRKVPSLSLARSVFLCCD

pLDDT: mean 71.45, std 14.59, range [35.91, 91.19]

Organism: Acorus calamus (NCBI:txid4465)

Secondary structure (DSSP, 8-state):
-PPP--PPPP---PPPPPPP----TT---SS-GGG--SS---EEEEE-TT-SSTT-EEEEETT--EEEEEEEPTT-TT--EEEEETTS-EEEEEEPPP--SS---PPEEE--

Foldseek 3Di:
DDDDDPDDDDPPPDPPPDDPLDDPVPDDDPQDSVLDHSDDWDWDKDDDPPDPADDWIFIATPVRHTAWIKDFDRPDPFRWIFIAGPVGHTRWIWTFDDDDPDPDRDTDTDDD